Protein AF-A0AAW1HUQ5-F1 (afdb_monomer_lite)

Structure (mmCIF, N/CA/C/O backbone):
data_AF-A0AAW1HUQ5-F1
#
_entry.id   AF-A0AAW1HUQ5-F1
#
loop_
_atom_site.group_PDB
_atom_site.id
_atom_site.type_symbol
_atom_site.label_atom_id
_atom_site.label_alt_id
_atom_site.label_comp_id
_atom_site.label_asym_id
_atom_site.label_entity_id
_atom_site.label_seq_id
_atom_site.pdbx_PDB_ins_code
_atom_site.Cartn_x
_atom_site.Cartn_y
_atom_site.Cartn_z
_atom_site.occupancy
_atom_site.B_iso_or_equiv
_atom_site.auth_seq_id
_atom_site.auth_comp_id
_atom_site.auth_asym_id
_atom_site.auth_atom_id
_atom_site.pdbx_PDB_model_num
ATOM 1 N N . MET A 1 1 ? -2.386 4.835 24.771 1.00 56.03 1 MET A N 1
ATOM 2 C CA . MET A 1 1 ? -3.619 5.656 24.710 1.00 56.03 1 MET A CA 1
ATOM 3 C C . MET A 1 1 ? -4.864 4.823 24.978 1.00 56.03 1 MET A C 1
ATOM 5 O O . MET A 1 1 ? -5.545 5.131 25.933 1.00 56.03 1 MET A O 1
ATOM 9 N N . ILE A 1 2 ? -5.118 3.714 24.275 1.00 67.44 2 ILE A N 1
ATOM 10 C CA . ILE A 1 2 ? -6.241 2.799 24.602 1.00 67.44 2 ILE A CA 1
ATOM 11 C C . ILE A 1 2 ? -5.793 1.576 25.443 1.00 67.44 2 ILE A C 1
ATOM 13 O O . ILE A 1 2 ? -6.587 0.947 26.148 1.00 67.44 2 ILE A O 1
ATOM 17 N N . ASP A 1 3 ? -4.497 1.256 25.410 1.00 74.19 3 ASP A N 1
ATOM 18 C CA . ASP A 1 3 ? -3.906 0.124 26.143 1.00 74.19 3 ASP A CA 1
ATOM 19 C C . ASP A 1 3 ? -3.693 0.409 27.638 1.00 74.19 3 ASP A C 1
ATOM 21 O O . ASP A 1 3 ? -3.562 -0.512 28.432 1.00 74.19 3 ASP A O 1
ATOM 25 N N . ARG A 1 4 ? -3.751 1.686 28.041 1.00 80.44 4 ARG A N 1
ATOM 26 C CA . ARG A 1 4 ? -3.625 2.135 29.440 1.00 80.44 4 ARG A CA 1
ATOM 27 C C . ARG A 1 4 ? -4.921 1.992 30.254 1.00 80.44 4 ARG A C 1
ATOM 29 O O . ARG A 1 4 ? -5.009 2.524 31.351 1.00 80.44 4 ARG A O 1
ATOM 36 N N . GLY A 1 5 ? -5.942 1.330 29.703 1.00 75.56 5 GLY A N 1
ATOM 37 C CA . GLY A 1 5 ? -7.246 1.163 30.359 1.00 75.56 5 GLY A CA 1
ATOM 38 C C . GLY A 1 5 ? -8.143 2.409 30.344 1.00 75.56 5 GLY A C 1
ATOM 39 O O . GLY A 1 5 ? -9.143 2.447 31.052 1.00 75.56 5 GLY A O 1
ATOM 40 N N . GLU A 1 6 ? -7.810 3.424 29.541 1.00 79.12 6 GLU A N 1
ATOM 41 C CA . GLU A 1 6 ? -8.624 4.636 29.391 1.00 79.12 6 GLU A CA 1
ATOM 42 C C . GLU A 1 6 ? -10.018 4.311 28.807 1.00 79.12 6 GLU A C 1
ATOM 44 O O . GLU A 1 6 ? -10.188 3.398 27.994 1.00 79.12 6 GLU A O 1
ATOM 49 N N . ASN A 1 7 ? -11.039 5.061 29.231 1.00 84.38 7 ASN A N 1
ATOM 50 C CA . ASN A 1 7 ? -12.433 4.763 28.907 1.00 84.38 7 ASN A CA 1
ATOM 51 C C . ASN A 1 7 ? -12.742 4.996 27.414 1.00 84.38 7 ASN A C 1
ATOM 53 O O . ASN A 1 7 ? -12.584 6.109 26.909 1.00 84.38 7 ASN A O 1
ATOM 57 N N . TYR A 1 8 ? -13.280 3.979 26.725 1.00 88.44 8 TYR A N 1
ATOM 58 C CA . TYR A 1 8 ? -13.682 4.057 25.309 1.00 88.44 8 TYR A CA 1
ATOM 59 C C . TYR A 1 8 ? -14.642 5.206 24.997 1.00 88.44 8 TYR A C 1
ATOM 61 O O . TYR A 1 8 ? -14.627 5.742 23.892 1.00 88.44 8 TYR A O 1
ATOM 69 N N . SER A 1 9 ? -15.472 5.597 25.966 1.00 87.19 9 SER A N 1
ATOM 70 C CA . SER A 1 9 ? -16.434 6.685 25.819 1.00 87.19 9 SER A CA 1
ATOM 71 C C . SER A 1 9 ? -15.756 8.037 25.618 1.00 87.19 9 SER A C 1
ATOM 73 O O . SER A 1 9 ? -16.313 8.872 24.920 1.00 87.19 9 SER A O 1
ATOM 75 N N . LYS A 1 10 ? -14.559 8.242 26.183 1.00 89.81 10 LYS A N 1
ATOM 76 C CA . LYS A 1 10 ? -13.793 9.478 25.990 1.00 89.81 10 LYS A CA 1
ATOM 77 C C . LYS A 1 10 ? -13.361 9.615 24.529 1.00 89.81 10 LYS A C 1
ATOM 79 O O . LYS A 1 10 ? -13.645 10.629 23.909 1.00 89.81 10 LYS A O 1
ATOM 84 N N . PHE A 1 11 ? -12.778 8.556 23.968 1.00 88.88 11 PHE A N 1
ATOM 85 C CA . PHE A 1 11 ? -12.332 8.524 22.571 1.00 88.88 11 PHE A CA 1
ATOM 86 C C . PHE A 1 11 ? -13.492 8.588 21.577 1.00 88.88 11 PHE A C 1
ATOM 88 O O . PHE A 1 11 ? -13.389 9.246 20.550 1.00 88.88 11 PHE A O 1
ATOM 95 N N . ALA A 1 12 ? -14.608 7.929 21.889 1.00 92.94 12 ALA A N 1
ATOM 96 C CA . ALA A 1 12 ? -15.812 8.004 21.072 1.00 92.94 12 ALA A CA 1
ATOM 97 C C . ALA A 1 12 ? -16.299 9.456 20.922 1.00 92.94 12 ALA A C 1
ATOM 99 O O . ALA A 1 12 ? -16.573 9.902 19.810 1.00 92.94 12 ALA A O 1
ATOM 100 N N . THR A 1 13 ? -16.346 10.205 22.028 1.00 93.38 13 THR A N 1
ATOM 101 C CA . THR A 1 13 ? -16.744 11.618 22.018 1.00 93.38 13 THR A CA 1
ATOM 102 C C . THR A 1 13 ? -15.690 12.513 21.366 1.00 93.38 13 THR A C 1
ATOM 104 O O . THR A 1 13 ? -16.042 13.353 20.549 1.00 93.38 13 THR A O 1
ATOM 107 N N . GLU A 1 14 ? -14.409 12.326 21.693 1.00 93.75 14 GLU A N 1
ATOM 108 C CA . GLU A 1 14 ? -13.297 13.143 21.182 1.00 93.75 14 GLU A CA 1
ATOM 109 C C . GLU A 1 14 ? -13.152 13.052 19.658 1.00 93.75 14 GLU A C 1
ATOM 111 O O . GLU A 1 14 ? -12.980 14.067 18.991 1.00 93.75 14 GLU A O 1
ATOM 116 N N . PHE A 1 15 ? -13.273 11.843 19.103 1.00 92.12 15 PHE A N 1
ATOM 117 C CA . PHE A 1 15 ? -13.103 11.588 17.671 1.00 92.12 15 PHE A CA 1
ATOM 118 C C . PHE A 1 15 ? -14.433 11.497 16.905 1.00 92.12 15 PHE A C 1
ATOM 120 O O . PHE A 1 15 ? -14.423 11.237 15.704 1.00 92.12 15 PHE A O 1
ATOM 127 N N . GLY A 1 16 ? -15.579 11.685 17.572 1.00 95.06 16 GLY A N 1
ATOM 128 C CA . GLY A 1 16 ? -16.904 11.621 16.943 1.00 95.06 16 GLY A CA 1
ATOM 129 C C . GLY A 1 16 ? -17.257 10.248 16.354 1.00 95.06 16 GLY A C 1
ATOM 130 O O . GLY A 1 16 ? -17.974 10.168 15.358 1.00 95.06 16 GLY A O 1
ATOM 131 N N . ILE A 1 17 ? -16.746 9.162 16.940 1.00 94.88 17 ILE A N 1
ATOM 132 C CA . ILE A 1 17 ? -16.928 7.784 16.455 1.00 94.88 17 ILE A CA 1
ATOM 133 C C . ILE A 1 17 ? -17.696 6.922 17.457 1.00 94.88 17 ILE A C 1
ATOM 135 O O . ILE A 1 17 ? -17.666 7.143 18.665 1.00 94.88 17 ILE A O 1
ATOM 139 N N . GLY A 1 18 ? -18.383 5.888 16.969 1.00 95.19 18 GLY A N 1
ATOM 140 C CA . GLY A 1 18 ? -19.128 4.969 17.829 1.00 95.19 18 GLY A CA 1
ATOM 141 C C . GLY A 1 18 ? -18.216 4.180 18.777 1.00 95.19 18 GLY A C 1
ATOM 142 O O . GLY A 1 18 ? -17.125 3.752 18.400 1.00 95.19 18 GLY A O 1
ATOM 143 N N . LYS A 1 19 ? -18.685 3.897 20.001 1.00 92.56 19 LYS A N 1
ATOM 144 C CA . LYS A 1 19 ? -17.946 3.062 20.976 1.00 92.56 19 LYS A CA 1
ATOM 145 C C . LYS A 1 19 ? -17.574 1.684 20.413 1.00 92.56 19 LYS A C 1
ATOM 147 O O . LYS A 1 19 ? -16.491 1.180 20.700 1.00 92.56 19 LYS A O 1
ATOM 152 N N . ALA A 1 20 ? -18.457 1.095 19.601 1.00 93.69 20 ALA A N 1
ATOM 153 C CA . ALA A 1 20 ? -18.194 -0.160 18.897 1.00 93.69 20 ALA A CA 1
ATOM 154 C C . ALA A 1 20 ? -16.990 -0.028 17.948 1.00 93.69 20 ALA A C 1
ATOM 156 O O . ALA A 1 20 ? -16.073 -0.838 18.009 1.00 93.69 20 ALA A O 1
ATOM 157 N N . THR A 1 21 ? -16.923 1.061 17.177 1.00 94.62 21 THR A N 1
ATOM 158 C CA . THR A 1 21 ? -15.800 1.364 16.280 1.00 94.62 21 THR A CA 1
ATOM 159 C C . THR A 1 21 ? -14.484 1.508 17.041 1.00 94.62 21 THR A C 1
ATOM 161 O O . THR A 1 21 ? -13.481 0.931 16.634 1.00 94.62 21 THR A O 1
ATOM 164 N N . VAL A 1 22 ? -14.478 2.207 18.183 1.00 92.75 22 VAL A N 1
ATOM 165 C CA . VAL A 1 22 ? -13.287 2.302 19.052 1.00 92.75 22 VAL A CA 1
ATOM 166 C C . VAL A 1 22 ? -12.832 0.910 19.511 1.00 92.75 22 VAL A C 1
ATOM 168 O O . VAL A 1 22 ? -11.635 0.612 19.516 1.00 92.75 22 VAL A O 1
ATOM 171 N N . SER A 1 23 ? -13.780 0.040 19.875 1.00 91.69 23 SER A N 1
ATOM 172 C CA . SER A 1 23 ? -13.492 -1.343 20.269 1.00 91.69 23 SER A CA 1
ATOM 173 C C . SER A 1 23 ? -12.871 -2.144 19.12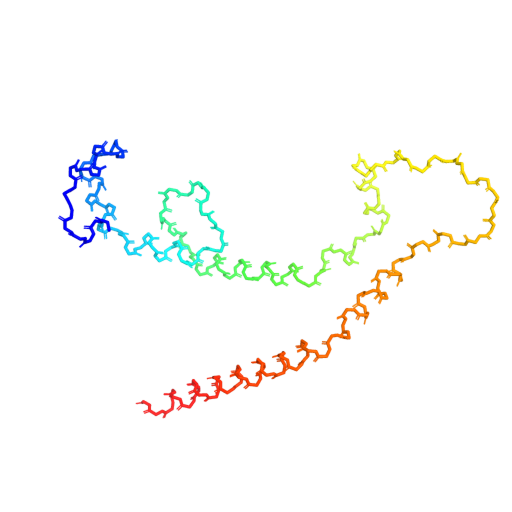4 1.00 91.69 23 SER A C 1
ATOM 175 O O . SER A 1 23 ? -11.858 -2.815 19.325 1.00 91.69 23 SER A O 1
ATOM 177 N N . ASP A 1 24 ? -13.425 -2.044 17.918 1.00 93.00 24 ASP A N 1
ATOM 178 C CA . ASP A 1 24 ? -12.936 -2.785 16.755 1.00 93.00 24 ASP A CA 1
ATOM 179 C C . ASP A 1 24 ? -11.554 -2.300 16.300 1.00 93.00 24 ASP A C 1
ATOM 181 O O . ASP A 1 24 ? -10.684 -3.123 16.004 1.00 93.00 24 ASP A O 1
ATOM 185 N N . ILE A 1 25 ? -11.297 -0.988 16.360 1.00 92.38 25 ILE A N 1
ATOM 186 C CA . ILE A 1 25 ? -9.961 -0.415 16.136 1.00 92.38 25 ILE A CA 1
ATOM 187 C C . ILE A 1 25 ? -8.957 -0.996 17.138 1.00 92.38 25 ILE A C 1
ATOM 189 O O . ILE A 1 25 ? -7.865 -1.403 16.743 1.00 92.38 25 ILE A O 1
ATOM 193 N N . LYS A 1 26 ? -9.319 -1.103 18.426 1.00 91.25 26 LYS A N 1
ATOM 194 C CA . LYS A 1 26 ? -8.436 -1.700 19.442 1.00 91.25 26 LYS A CA 1
ATOM 195 C C . LYS A 1 26 ? -8.133 -3.168 19.148 1.00 91.25 26 LYS A C 1
ATOM 197 O O . LYS A 1 26 ? -6.976 -3.579 19.253 1.00 91.25 26 LYS A O 1
ATOM 202 N N . LYS A 1 27 ? -9.150 -3.960 18.794 1.00 91.75 27 LYS A N 1
ATOM 203 C CA . LYS A 1 27 ? -8.976 -5.384 18.458 1.00 91.75 27 LYS A CA 1
ATOM 204 C C . LYS A 1 27 ? -8.034 -5.556 17.268 1.00 91.75 27 LYS A C 1
ATOM 206 O O . LYS A 1 27 ? -7.153 -6.406 17.312 1.00 91.75 27 LYS A O 1
ATOM 211 N N . ASN A 1 28 ? -8.177 -4.714 16.244 1.00 92.06 28 ASN A N 1
ATOM 212 C CA . ASN A 1 28 ? -7.374 -4.789 15.024 1.00 92.06 28 ASN A CA 1
ATOM 213 C C . ASN A 1 28 ? -6.065 -3.972 15.083 1.00 92.06 28 ASN A C 1
ATOM 215 O O . ASN A 1 28 ? -5.387 -3.820 14.066 1.00 92.06 28 ASN A O 1
ATOM 219 N N . ARG A 1 29 ? -5.687 -3.440 16.257 1.00 91.50 29 ARG A N 1
ATOM 220 C CA . ARG A 1 29 ? -4.575 -2.482 16.388 1.00 91.50 29 ARG A CA 1
ATOM 221 C C . ARG A 1 29 ? -3.240 -3.025 15.886 1.00 91.50 29 ARG A C 1
ATOM 223 O O . ARG A 1 29 ? -2.478 -2.281 15.287 1.00 91.50 29 ARG A O 1
ATOM 230 N N . ALA A 1 30 ? -2.965 -4.309 16.126 1.00 91.31 30 ALA A N 1
ATOM 231 C CA . ALA A 1 30 ? -1.694 -4.929 15.761 1.00 91.31 30 ALA A CA 1
ATOM 232 C C . ALA A 1 30 ? -1.512 -4.962 14.239 1.00 91.31 30 ALA A C 1
ATOM 234 O O . ALA A 1 30 ? -0.464 -4.565 13.747 1.00 91.31 30 ALA A O 1
ATOM 235 N N . ASN A 1 31 ? -2.565 -5.335 13.507 1.00 91.62 31 ASN A N 1
ATOM 236 C CA . ASN A 1 31 ? -2.556 -5.386 12.045 1.00 91.62 31 ASN A CA 1
ATOM 237 C C . ASN A 1 31 ? -2.473 -3.988 11.421 1.00 91.62 31 ASN A C 1
ATOM 239 O O . ASN A 1 31 ? -1.813 -3.794 10.404 1.00 91.62 31 ASN A O 1
ATOM 243 N N . ILE A 1 32 ? -3.142 -3.002 12.034 1.00 90.88 32 ILE A N 1
ATOM 244 C CA . ILE A 1 32 ? -3.021 -1.600 11.621 1.00 90.88 32 ILE A CA 1
ATOM 245 C C . ILE A 1 32 ? -1.566 -1.153 11.813 1.00 90.88 32 ILE A C 1
ATOM 247 O O . ILE A 1 32 ? -0.953 -0.665 10.872 1.00 90.88 32 ILE A O 1
ATOM 251 N N . MET A 1 33 ? -0.984 -1.385 12.992 1.00 90.12 33 MET A N 1
ATOM 252 C CA . MET A 1 33 ? 0.384 -0.967 13.299 1.00 90.12 33 MET A CA 1
ATOM 253 C C . MET A 1 33 ? 1.420 -1.643 12.392 1.00 90.12 33 MET A C 1
ATOM 255 O O . MET A 1 33 ? 2.266 -0.956 11.828 1.00 90.12 33 MET A O 1
ATOM 259 N N . SER A 1 34 ? 1.325 -2.963 12.191 1.00 90.38 34 SER A N 1
ATOM 260 C CA . SER A 1 34 ? 2.254 -3.706 11.332 1.00 90.38 34 SER A CA 1
ATOM 261 C C . SER A 1 34 ? 2.232 -3.195 9.894 1.00 90.38 34 SER A C 1
ATOM 263 O O . SER A 1 34 ? 3.285 -3.088 9.267 1.00 90.38 34 SER A O 1
ATOM 265 N N . TYR A 1 35 ? 1.045 -2.845 9.386 1.00 88.38 35 TYR A N 1
ATOM 266 C CA . TYR A 1 35 ? 0.886 -2.253 8.062 1.00 88.38 35 TYR A CA 1
ATOM 267 C C . TYR A 1 35 ? 1.580 -0.889 7.970 1.00 88.38 35 TYR A C 1
ATOM 269 O O . TYR A 1 35 ? 2.369 -0.673 7.058 1.00 88.38 35 TYR A O 1
ATOM 277 N N . TYR A 1 36 ? 1.359 0.003 8.940 1.00 85.44 36 TYR A N 1
ATOM 278 C CA . TYR A 1 36 ? 2.011 1.317 8.957 1.00 85.44 36 TYR A CA 1
ATOM 279 C C . TYR A 1 36 ? 3.541 1.227 9.043 1.00 85.44 36 TYR A C 1
ATOM 281 O O . TYR A 1 36 ? 4.224 2.049 8.441 1.00 85.44 36 TYR A O 1
ATOM 289 N N . SER A 1 37 ? 4.088 0.234 9.752 1.00 86.00 37 SER A N 1
ATOM 290 C CA . SER A 1 37 ? 5.541 0.045 9.859 1.00 86.00 37 SER A CA 1
ATOM 291 C C . SER A 1 37 ? 6.198 -0.497 8.587 1.00 86.00 37 SER A C 1
ATOM 293 O O . SER A 1 37 ? 7.387 -0.280 8.393 1.00 86.00 37 SER A O 1
ATOM 295 N N . THR A 1 38 ? 5.463 -1.223 7.739 1.00 80.81 38 THR A N 1
ATOM 296 C CA . THR A 1 38 ? 6.015 -1.846 6.518 1.00 80.81 38 THR A CA 1
ATOM 297 C C . THR A 1 38 ? 5.832 -1.001 5.259 1.00 80.81 38 THR A C 1
ATOM 299 O O . THR A 1 38 ? 6.440 -1.299 4.232 1.00 80.81 38 THR A O 1
ATOM 302 N N . THR A 1 39 ? 5.004 0.043 5.298 1.00 77.25 39 THR A N 1
ATOM 303 C CA . THR A 1 39 ? 4.775 0.914 4.141 1.00 77.25 39 THR A CA 1
ATOM 304 C C . THR A 1 39 ? 5.743 2.092 4.113 1.00 77.25 39 THR A C 1
ATOM 306 O O . THR A 1 39 ? 5.692 2.955 4.981 1.00 77.25 39 THR A O 1
ATOM 309 N N . ASP A 1 40 ? 6.547 2.168 3.050 1.00 65.75 40 ASP A N 1
ATOM 310 C CA . ASP A 1 40 ? 7.581 3.194 2.812 1.00 65.75 40 ASP A CA 1
ATOM 311 C C . ASP A 1 40 ? 7.022 4.609 2.543 1.00 65.75 40 ASP A C 1
ATOM 313 O O . ASP A 1 40 ? 7.738 5.607 2.526 1.00 65.75 40 ASP A O 1
ATOM 317 N N . LYS A 1 41 ? 5.709 4.716 2.305 1.00 64.94 41 LYS A N 1
ATOM 318 C CA . LYS A 1 41 ? 4.995 5.984 2.125 1.00 64.94 41 LYS A CA 1
ATOM 319 C C . LYS A 1 41 ? 3.808 6.033 3.068 1.00 64.94 41 LYS A C 1
ATOM 321 O O . LYS A 1 41 ? 3.083 5.047 3.202 1.00 64.94 41 LYS A O 1
ATOM 326 N N . GLN A 1 42 ? 3.583 7.206 3.661 1.00 60.47 42 GLN A N 1
ATOM 327 C CA . G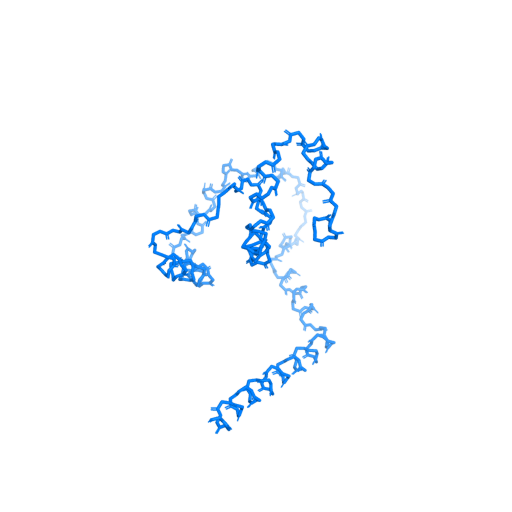LN A 1 42 ? 2.397 7.475 4.465 1.00 60.47 42 GLN A CA 1
ATOM 328 C C . GLN A 1 42 ? 1.146 7.063 3.668 1.00 60.47 42 GLN A C 1
ATOM 330 O O . GLN A 1 42 ? 1.001 7.490 2.518 1.00 60.47 42 GLN A O 1
ATOM 335 N N . PRO A 1 43 ? 0.257 6.216 4.220 1.00 62.50 43 PRO A N 1
ATOM 336 C CA . PRO A 1 43 ? -0.946 5.787 3.521 1.00 62.50 43 PRO A CA 1
ATOM 337 C C . PRO A 1 43 ? -1.887 6.986 3.420 1.00 62.50 43 PRO A C 1
ATOM 339 O O . PRO A 1 43 ? -2.672 7.232 4.328 1.00 62.50 43 PRO A O 1
ATOM 342 N N . ALA A 1 44 ? -1.760 7.766 2.344 1.00 65.38 44 ALA A N 1
ATOM 343 C CA . ALA A 1 44 ? -2.427 9.060 2.234 1.00 65.38 44 ALA A CA 1
ATOM 344 C C . ALA A 1 44 ? -3.958 8.926 2.319 1.00 65.38 44 ALA A C 1
ATOM 346 O O . ALA A 1 44 ? -4.582 9.699 3.033 1.00 65.38 44 ALA A O 1
ATOM 347 N N . ASP A 1 45 ? -4.537 7.881 1.704 1.00 80.19 45 ASP A N 1
ATOM 348 C CA . ASP A 1 45 ? -6.001 7.719 1.620 1.00 80.19 45 ASP A CA 1
ATOM 349 C C . ASP A 1 45 ? -6.521 6.285 1.842 1.00 80.19 45 ASP A C 1
ATOM 351 O O . ASP A 1 45 ? -7.725 6.017 1.741 1.00 80.19 45 ASP A O 1
ATOM 355 N N . ARG A 1 46 ? -5.648 5.312 2.128 1.00 86.44 46 ARG A N 1
ATOM 356 C CA . ARG A 1 46 ? -6.065 3.902 2.212 1.00 86.44 46 ARG A CA 1
ATOM 357 C C . ARG A 1 46 ? -6.842 3.632 3.507 1.00 86.44 46 ARG A C 1
ATOM 359 O O . ARG A 1 46 ? -6.295 3.733 4.597 1.00 86.44 46 ARG A O 1
ATOM 366 N N . LYS A 1 47 ? -8.098 3.180 3.378 1.00 87.25 47 LYS A N 1
ATOM 367 C CA . LYS A 1 47 ? -9.005 2.855 4.507 1.00 87.25 47 LYS A CA 1
ATOM 368 C C . LYS A 1 47 ? -9.214 1.354 4.756 1.00 87.25 47 LYS A C 1
ATOM 370 O O . LYS A 1 47 ? -9.963 0.978 5.651 1.00 87.25 47 LYS A O 1
ATOM 375 N N . THR A 1 48 ? -8.607 0.479 3.949 1.00 89.00 48 THR A N 1
ATOM 376 C CA . THR A 1 48 ? -8.803 -0.979 4.030 1.00 89.00 48 THR A CA 1
ATOM 377 C C . THR A 1 48 ? -7.482 -1.730 4.121 1.00 89.00 48 THR A C 1
ATOM 379 O O . THR A 1 48 ? -6.555 -1.427 3.378 1.00 89.00 48 THR A O 1
ATOM 382 N N . LEU A 1 49 ? -7.414 -2.753 4.976 1.00 88.19 49 LEU A N 1
ATOM 383 C CA . LEU A 1 49 ? -6.273 -3.675 5.073 1.00 88.19 49 LEU A CA 1
ATOM 384 C C . LEU A 1 49 ? -6.402 -4.894 4.143 1.00 88.19 49 LEU A C 1
ATOM 386 O O . LEU A 1 49 ? -5.661 -5.859 4.292 1.00 88.19 49 LEU A O 1
ATOM 390 N N . LYS A 1 50 ? -7.341 -4.884 3.186 1.00 88.88 50 LYS A N 1
ATOM 391 C CA . LYS A 1 50 ? -7.484 -5.985 2.225 1.00 88.88 50 LYS A CA 1
ATOM 392 C C . LYS A 1 50 ? -6.190 -6.187 1.440 1.00 88.88 50 LYS A C 1
ATOM 394 O O . LYS A 1 50 ? -5.699 -5.251 0.810 1.00 88.88 50 LYS A O 1
ATOM 399 N N . LEU A 1 51 ? -5.674 -7.409 1.486 1.00 86.44 51 LEU A N 1
ATOM 400 C CA . LEU A 1 51 ? -4.639 -7.884 0.580 1.00 86.44 51 LEU A CA 1
ATOM 401 C C . LEU A 1 51 ? -5.266 -8.196 -0.779 1.00 86.44 51 LEU A C 1
ATOM 403 O O . LEU A 1 51 ? -6.478 -8.402 -0.893 1.00 86.44 51 LEU A O 1
ATOM 407 N N . SER A 1 52 ? -4.432 -8.210 -1.807 1.00 87.12 52 SER A N 1
ATOM 408 C CA . SER A 1 52 ? -4.840 -8.682 -3.119 1.00 87.12 52 SER A CA 1
ATOM 409 C C . SER A 1 52 ? -5.130 -10.175 -3.110 1.00 87.12 52 SER A C 1
ATOM 411 O O . SER A 1 52 ? -4.739 -10.905 -2.199 1.00 87.12 52 SER A O 1
ATOM 413 N N . SER A 1 53 ? -5.802 -10.643 -4.162 1.00 94.19 53 SER A N 1
ATOM 414 C CA . SER A 1 53 ? -6.090 -12.070 -4.318 1.00 94.19 53 SER A CA 1
ATOM 415 C C . SER A 1 53 ? -4.819 -12.920 -4.410 1.00 94.19 53 SER A C 1
ATOM 417 O O . SER A 1 53 ? -4.869 -14.096 -4.073 1.00 94.19 53 SER A O 1
ATOM 419 N N . ASN A 1 54 ? -3.704 -12.348 -4.883 1.00 94.19 54 ASN A N 1
ATOM 420 C CA . ASN A 1 54 ? -2.443 -13.053 -5.107 1.00 94.19 54 ASN A CA 1
ATOM 421 C C . ASN A 1 54 ? -1.247 -12.168 -4.703 1.00 94.19 54 ASN A C 1
ATOM 423 O O . ASN A 1 54 ? -0.545 -11.640 -5.570 1.00 94.19 54 ASN A O 1
ATOM 427 N N . PRO A 1 55 ? -0.973 -12.013 -3.395 1.00 91.12 55 PRO A N 1
ATOM 428 C CA . PRO A 1 55 ? 0.057 -11.093 -2.908 1.00 91.12 55 PRO A CA 1
ATOM 429 C C . PRO A 1 55 ? 1.473 -11.486 -3.353 1.00 91.12 55 PRO A C 1
ATOM 431 O O . PRO A 1 55 ? 2.316 -10.621 -3.579 1.00 91.12 55 PRO A O 1
ATOM 434 N N . ALA A 1 56 ? 1.736 -12.784 -3.531 1.00 93.62 56 ALA A N 1
ATOM 435 C CA . ALA A 1 56 ? 3.018 -13.272 -4.036 1.00 93.62 56 ALA A CA 1
ATOM 436 C C . ALA A 1 56 ? 3.286 -12.808 -5.477 1.00 93.62 56 ALA A C 1
ATOM 438 O O . ALA A 1 56 ? 4.398 -12.393 -5.798 1.00 93.62 56 ALA A O 1
ATOM 439 N N . VAL A 1 57 ? 2.252 -12.829 -6.325 1.00 95.75 57 VAL A N 1
ATOM 440 C CA . VAL A 1 57 ? 2.344 -12.408 -7.728 1.00 95.75 57 VAL A CA 1
ATOM 441 C C . VAL A 1 57 ? 2.557 -10.903 -7.816 1.00 95.75 57 VAL A C 1
ATOM 443 O O . VAL A 1 57 ? 3.433 -10.460 -8.550 1.00 95.75 57 VAL A O 1
ATOM 446 N N . GLU A 1 58 ? 1.822 -10.115 -7.031 1.00 94.00 58 GLU A N 1
ATOM 447 C CA . GLU A 1 58 ? 2.021 -8.663 -6.980 1.00 94.00 58 GLU A CA 1
ATOM 448 C C . GLU A 1 58 ? 3.422 -8.284 -6.511 1.00 94.00 58 GLU A C 1
ATOM 450 O O . GLU A 1 58 ? 4.053 -7.419 -7.115 1.00 94.00 58 GLU A O 1
ATOM 455 N N . LYS A 1 59 ? 3.935 -8.956 -5.473 1.00 92.31 59 LYS A N 1
ATOM 456 C CA . LYS A 1 59 ? 5.303 -8.736 -5.000 1.00 92.31 59 LYS A CA 1
ATOM 457 C C . LYS A 1 59 ? 6.317 -9.074 -6.093 1.00 92.31 59 LYS A C 1
ATOM 459 O O . LYS A 1 59 ? 7.192 -8.260 -6.362 1.00 92.31 59 LYS A O 1
ATOM 464 N N . ALA A 1 60 ? 6.177 -10.227 -6.751 1.00 96.00 60 ALA A N 1
ATOM 465 C CA . ALA A 1 60 ? 7.064 -10.635 -7.840 1.00 96.00 60 ALA A CA 1
ATOM 466 C C . ALA A 1 60 ? 7.023 -9.651 -9.023 1.00 96.00 60 ALA A C 1
ATOM 468 O O . ALA A 1 60 ? 8.075 -9.249 -9.518 1.00 96.00 60 ALA A O 1
ATOM 469 N N . LEU A 1 61 ? 5.828 -9.213 -9.429 1.00 96.44 61 LEU A N 1
ATOM 470 C CA . LEU A 1 61 ? 5.630 -8.210 -10.480 1.00 96.44 61 LEU A CA 1
ATOM 471 C C . LEU A 1 61 ? 6.273 -6.874 -10.117 1.00 96.44 61 LEU A C 1
ATOM 473 O O . LEU A 1 61 ? 6.982 -6.299 -10.939 1.00 96.44 61 LEU A O 1
ATOM 477 N N . LEU A 1 62 ? 6.052 -6.389 -8.893 1.00 92.75 62 LEU A N 1
ATOM 478 C CA . LEU A 1 62 ? 6.637 -5.138 -8.424 1.00 92.75 62 LEU A CA 1
ATOM 479 C C . LEU A 1 62 ? 8.166 -5.226 -8.394 1.00 92.75 62 LEU A C 1
ATOM 481 O O . LEU A 1 62 ? 8.837 -4.322 -8.888 1.00 92.75 62 LEU A O 1
ATOM 485 N N . THR A 1 63 ? 8.721 -6.317 -7.862 1.00 94.06 63 THR A N 1
ATOM 486 C CA . THR A 1 63 ? 10.170 -6.547 -7.833 1.00 94.06 63 THR A CA 1
ATOM 487 C C . THR A 1 63 ? 10.756 -6.587 -9.241 1.00 94.06 63 THR A C 1
ATOM 489 O O . THR A 1 63 ? 11.718 -5.869 -9.508 1.00 94.06 63 THR A O 1
ATOM 492 N N . TRP A 1 64 ? 10.163 -7.360 -10.155 1.00 94.81 64 TRP A N 1
ATOM 493 C CA . TRP A 1 64 ? 10.604 -7.418 -11.550 1.00 94.81 64 TRP A CA 1
ATOM 494 C C . TRP A 1 64 ? 10.537 -6.044 -12.222 1.00 94.81 64 TRP A C 1
ATOM 496 O O . TRP A 1 64 ? 11.495 -5.626 -12.865 1.00 94.81 64 TRP A O 1
ATOM 506 N N . PHE A 1 65 ? 9.444 -5.303 -12.032 1.00 92.50 65 PHE A N 1
ATOM 507 C CA . PHE A 1 65 ? 9.274 -3.980 -12.626 1.00 92.50 65 PHE A CA 1
ATOM 508 C C . PHE A 1 65 ? 10.323 -2.981 -12.127 1.00 92.50 65 PHE A C 1
ATOM 510 O O . PHE A 1 65 ? 10.888 -2.230 -12.922 1.00 92.50 65 PHE A O 1
ATOM 517 N N . LEU A 1 66 ? 10.623 -2.978 -10.825 1.00 90.06 66 LEU A N 1
ATOM 518 C CA . LEU A 1 66 ? 11.677 -2.131 -10.264 1.00 90.06 66 LEU A CA 1
ATOM 519 C C . LEU A 1 66 ? 13.058 -2.519 -10.804 1.00 90.06 66 LEU A C 1
ATOM 521 O O . LEU A 1 66 ? 13.814 -1.635 -11.197 1.00 90.06 66 LEU A O 1
ATOM 525 N N . GLN A 1 67 ? 13.356 -3.817 -10.897 1.00 91.31 67 GLN A N 1
ATOM 526 C CA . GLN A 1 67 ? 14.584 -4.313 -11.527 1.00 91.31 67 GLN A CA 1
ATOM 527 C C . GLN A 1 67 ? 14.668 -3.946 -13.010 1.00 91.31 67 GLN A C 1
ATOM 529 O O . GLN A 1 67 ? 15.753 -3.722 -13.530 1.00 91.31 67 GLN A O 1
ATOM 534 N N . GLU A 1 68 ? 13.549 -3.899 -13.725 1.00 88.56 68 GLU A N 1
ATOM 535 C CA . GLU A 1 68 ? 13.553 -3.516 -15.134 1.00 88.56 68 GLU A CA 1
ATOM 536 C C . GLU A 1 68 ? 13.793 -2.013 -15.303 1.00 88.56 68 GLU A C 1
ATOM 538 O O . GLU A 1 68 ? 14.545 -1.598 -16.185 1.00 88.56 68 GLU A O 1
ATOM 543 N N . ARG A 1 69 ? 13.239 -1.188 -14.406 1.00 86.81 69 ARG A N 1
ATOM 544 C CA . ARG A 1 69 ? 13.495 0.258 -14.384 1.00 86.81 69 ARG A CA 1
ATOM 545 C C . ARG A 1 69 ? 14.954 0.604 -14.104 1.00 86.81 69 ARG A C 1
ATOM 547 O O . ARG A 1 69 ? 15.426 1.601 -14.638 1.00 86.81 69 ARG A O 1
ATOM 554 N N . THR A 1 70 ? 15.667 -0.183 -13.298 1.00 84.81 70 THR A N 1
ATOM 555 C CA . THR A 1 70 ? 17.090 0.075 -13.015 1.00 84.81 70 THR A CA 1
ATOM 556 C C . THR A 1 70 ? 18.012 -0.287 -14.175 1.00 84.81 70 THR A C 1
ATOM 558 O O . THR A 1 70 ? 19.108 0.253 -14.260 1.00 84.81 70 THR A O 1
ATOM 561 N N . LYS A 1 71 ? 17.587 -1.157 -15.100 1.00 83.75 71 LYS A N 1
ATOM 562 C CA . LYS A 1 71 ? 18.410 -1.556 -16.258 1.00 83.75 71 LYS A CA 1
ATOM 563 C C . LYS A 1 71 ? 18.525 -0.478 -17.344 1.00 83.75 71 LYS A C 1
ATOM 565 O O . LYS A 1 71 ? 19.257 -0.673 -18.315 1.00 83.75 71 LYS A O 1
ATOM 570 N N . ASP A 1 72 ? 17.799 0.631 -17.196 1.00 68.06 72 ASP A N 1
ATOM 571 C CA . ASP A 1 72 ? 17.770 1.782 -18.109 1.00 68.06 72 ASP A CA 1
ATOM 572 C C . ASP A 1 72 ? 17.502 1.405 -19.581 1.00 68.06 72 ASP A C 1
ATOM 574 O O . ASP A 1 72 ? 17.902 2.069 -20.535 1.00 68.06 72 ASP A O 1
ATOM 578 N N . ASN A 1 73 ? 16.815 0.278 -19.789 1.00 69.00 73 ASN A N 1
ATOM 579 C CA . ASN A 1 73 ? 16.553 -0.284 -21.115 1.00 69.00 73 ASN A CA 1
ATOM 580 C C . ASN A 1 73 ? 15.525 0.534 -21.904 1.00 69.00 73 ASN A C 1
ATOM 582 O O . ASN A 1 73 ? 15.493 0.462 -23.131 1.00 69.00 73 ASN A O 1
ATOM 586 N N . ALA A 1 74 ? 14.694 1.310 -21.203 1.00 68.81 74 ALA A N 1
ATOM 587 C CA . ALA A 1 74 ? 13.612 2.080 -21.800 1.00 68.81 74 ALA A CA 1
ATOM 588 C C . ALA A 1 74 ? 14.117 3.171 -22.756 1.00 68.81 74 ALA A C 1
ATOM 590 O O . ALA A 1 74 ? 13.418 3.489 -23.712 1.00 68.81 74 ALA A O 1
ATOM 591 N N . TRP A 1 75 ? 15.320 3.710 -22.532 1.00 73.81 75 TRP A N 1
ATOM 592 C CA . TRP A 1 75 ? 15.867 4.821 -23.319 1.00 73.81 75 TRP A CA 1
ATOM 593 C C . TRP A 1 75 ? 16.910 4.389 -24.352 1.00 73.81 75 TRP A C 1
ATOM 595 O O . TRP A 1 75 ? 17.119 5.106 -25.324 1.00 73.81 75 TRP A O 1
ATOM 605 N N . LYS A 1 76 ? 17.509 3.195 -24.207 1.00 75.69 76 LYS A N 1
ATOM 606 C CA . LYS A 1 76 ? 18.578 2.693 -25.100 1.00 75.69 76 LYS A CA 1
ATOM 607 C C . LYS A 1 76 ? 18.181 2.646 -26.575 1.00 75.69 76 LYS A C 1
ATOM 609 O O . LYS A 1 76 ? 19.023 2.852 -27.439 1.00 75.69 76 LYS A O 1
ATOM 614 N N . ASN A 1 77 ? 16.905 2.384 -26.852 1.00 78.62 77 ASN A N 1
ATOM 615 C CA . ASN A 1 77 ? 16.380 2.267 -28.214 1.00 78.62 77 ASN A CA 1
ATOM 616 C C . ASN A 1 77 ? 15.579 3.500 -28.659 1.00 78.62 77 ASN A C 1
ATOM 618 O O . ASN A 1 77 ? 14.989 3.493 -29.739 1.00 78.62 77 ASN A O 1
ATOM 622 N N . VAL A 1 78 ? 15.514 4.548 -27.835 1.00 79.56 78 VAL A N 1
ATOM 623 C CA . VAL A 1 78 ? 14.793 5.777 -28.171 1.00 79.56 78 VAL A CA 1
ATOM 624 C C . VAL A 1 78 ? 15.784 6.751 -28.794 1.00 79.56 78 VAL A C 1
ATOM 626 O O . VAL A 1 78 ? 16.765 7.134 -28.164 1.00 79.56 78 VAL A O 1
ATOM 629 N N . SER A 1 79 ? 15.523 7.169 -30.036 1.00 84.50 79 SER A N 1
ATOM 630 C CA . SER A 1 79 ? 16.360 8.173 -30.698 1.00 84.50 79 SER A CA 1
ATOM 631 C C . SER A 1 79 ? 16.357 9.483 -29.909 1.00 84.50 79 SER A C 1
ATOM 633 O O . SER A 1 79 ? 15.305 9.967 -29.480 1.00 84.50 79 SER A O 1
ATOM 635 N N . THR A 1 80 ? 17.531 10.090 -29.772 1.00 80.81 80 THR A N 1
ATOM 636 C CA . THR A 1 80 ? 17.710 11.404 -29.146 1.00 80.81 80 THR A CA 1
ATOM 637 C C . THR A 1 80 ? 16.854 12.476 -29.822 1.00 80.81 80 THR A C 1
ATOM 639 O O . THR A 1 80 ? 16.314 13.340 -29.132 1.00 80.81 80 THR A O 1
ATOM 642 N N . ASP A 1 81 ? 16.629 12.380 -31.133 1.00 84.06 81 ASP A N 1
ATOM 643 C CA . ASP A 1 81 ? 15.749 13.287 -31.879 1.00 84.06 81 ASP A CA 1
ATOM 644 C C . ASP A 1 81 ? 14.280 13.130 -31.475 1.00 84.06 81 ASP A C 1
ATOM 646 O O . ASP A 1 81 ? 13.543 14.111 -31.368 1.00 84.06 81 ASP A O 1
ATOM 650 N N . LEU A 1 82 ? 13.849 11.898 -31.192 1.00 84.94 82 LEU A N 1
ATOM 651 C CA . LEU A 1 82 ? 12.492 11.612 -30.735 1.00 84.94 82 LEU A CA 1
ATOM 652 C C . LEU A 1 82 ? 12.268 12.124 -29.308 1.00 84.94 82 LEU A C 1
ATOM 654 O O . LEU A 1 82 ? 11.198 12.663 -29.017 1.00 84.94 82 LEU A O 1
ATOM 658 N N . ILE A 1 83 ? 13.275 12.005 -28.438 1.00 83.38 83 ILE A N 1
ATOM 659 C CA . ILE A 1 83 ? 13.250 12.583 -27.087 1.00 83.38 83 ILE A CA 1
ATOM 660 C C . ILE A 1 83 ? 13.165 14.108 -27.195 1.00 83.38 83 ILE A C 1
ATOM 662 O O . ILE A 1 83 ? 12.216 14.698 -26.685 1.00 83.38 83 ILE A O 1
ATOM 666 N N . LYS A 1 84 ? 14.076 14.751 -27.936 1.00 83.25 84 LYS A N 1
ATOM 667 C CA . LYS A 1 84 ? 14.078 16.211 -28.139 1.00 83.25 84 LYS A CA 1
ATOM 668 C C . LYS A 1 84 ? 12.739 16.720 -28.672 1.00 83.25 84 LYS A C 1
ATOM 670 O O . LYS A 1 84 ? 12.183 17.665 -28.124 1.00 83.25 84 LYS A O 1
ATOM 675 N N . LYS A 1 85 ? 12.176 16.054 -29.683 1.00 84.81 85 LYS A N 1
ATOM 676 C CA . LYS A 1 85 ? 10.881 16.417 -30.279 1.00 84.81 85 LYS A CA 1
ATOM 677 C C . LYS A 1 85 ? 9.700 16.228 -29.323 1.00 84.81 85 LYS A C 1
ATOM 679 O O . LYS A 1 85 ? 8.750 17.000 -29.359 1.00 84.81 85 LYS A O 1
ATOM 684 N N . SER A 1 86 ? 9.740 15.195 -28.483 1.00 83.12 86 SER A N 1
ATOM 685 C CA . SER A 1 86 ? 8.678 14.924 -27.503 1.00 83.12 86 SER A CA 1
ATOM 686 C C . SER A 1 86 ? 8.697 15.937 -26.356 1.00 83.12 86 SER A C 1
ATOM 688 O O . SER A 1 86 ? 7.645 16.305 -25.837 1.00 83.12 86 SER A O 1
ATOM 690 N N . TRP A 1 87 ? 9.885 16.423 -25.991 1.00 83.06 87 TRP A N 1
ATOM 691 C CA . TRP A 1 87 ? 10.067 17.407 -24.928 1.00 83.06 87 TRP A CA 1
ATOM 692 C C . TRP A 1 87 ? 9.990 18.856 -25.421 1.00 83.06 87 TRP A C 1
ATOM 694 O O . TRP A 1 87 ? 9.637 19.716 -24.626 1.00 83.06 87 TRP A O 1
ATOM 704 N N . SER A 1 88 ? 10.185 19.152 -26.712 1.00 80.06 88 SER A N 1
ATOM 705 C CA . SER A 1 88 ? 10.161 20.528 -27.253 1.00 80.06 88 SER A CA 1
ATOM 706 C C . SER A 1 88 ? 8.845 21.286 -27.034 1.00 80.06 88 SER A C 1
ATOM 708 O O . SER A 1 88 ? 8.804 22.500 -27.179 1.00 80.06 88 SER A O 1
ATOM 710 N N . LYS A 1 89 ? 7.751 20.580 -26.724 1.00 80.19 89 LYS A N 1
ATOM 711 C CA . LYS A 1 89 ? 6.429 21.169 -26.456 1.00 80.19 89 LYS A CA 1
ATOM 712 C C . LYS A 1 89 ? 6.279 21.698 -25.025 1.00 80.19 89 LYS A C 1
ATOM 714 O O . LYS A 1 89 ? 5.465 22.585 -24.790 1.00 80.19 89 LYS A O 1
ATOM 719 N N . VAL A 1 90 ? 7.003 21.099 -24.083 1.00 81.31 90 VAL A N 1
ATOM 720 C CA . VAL A 1 90 ? 6.948 21.381 -22.636 1.00 81.31 90 VAL A CA 1
ATOM 721 C C . VAL A 1 90 ? 8.262 21.947 -22.107 1.00 81.31 90 VAL A C 1
ATOM 723 O O . VAL A 1 90 ? 8.297 22.492 -21.008 1.00 81.31 90 VAL A O 1
ATOM 726 N N . TRP A 1 91 ? 9.335 21.834 -22.889 1.00 69.69 91 TRP A N 1
ATOM 727 C CA . TRP A 1 91 ? 10.595 22.502 -22.635 1.00 69.69 91 TRP A CA 1
ATOM 728 C C . TRP A 1 91 ? 10.456 23.976 -23.018 1.00 69.69 91 TRP A C 1
ATOM 730 O O . TRP A 1 91 ? 10.001 24.249 -24.131 1.00 69.69 91 TRP A O 1
ATOM 740 N N . PRO A 1 92 ? 10.827 24.924 -22.144 1.00 65.88 92 PRO A N 1
ATOM 741 C CA . PRO A 1 92 ? 10.810 26.338 -22.488 1.00 65.88 92 PRO A CA 1
ATOM 742 C C . PRO A 1 92 ? 11.743 26.573 -23.681 1.00 65.88 92 PRO A C 1
ATOM 744 O O . PRO A 1 92 ? 12.962 26.526 -23.545 1.00 65.88 92 PRO A O 1
ATOM 747 N N . SER A 1 93 ? 11.173 26.769 -24.869 1.00 62.06 93 SER A N 1
ATOM 748 C CA . SER A 1 93 ? 11.914 27.142 -26.077 1.00 62.06 93 SER A CA 1
ATOM 749 C C . SER A 1 93 ? 12.207 28.644 -26.142 1.00 62.06 93 SER A C 1
ATOM 751 O O . SER A 1 93 ? 12.830 29.098 -27.091 1.00 62.06 93 SER A O 1
ATOM 753 N N . GLU A 1 94 ? 11.770 29.419 -25.147 1.00 57.44 94 GLU A N 1
ATOM 754 C CA . GLU A 1 94 ? 11.881 30.879 -25.119 1.00 57.44 94 GLU A CA 1
ATOM 755 C C . GLU A 1 94 ? 12.694 31.340 -23.902 1.00 57.44 94 GLU A C 1
ATOM 757 O O . GLU A 1 94 ? 12.143 31.632 -22.844 1.00 57.44 94 GLU A O 1
ATOM 762 N N . ASN A 1 95 ? 14.024 31.297 -24.045 1.00 49.34 95 ASN A N 1
ATOM 763 C CA . ASN A 1 95 ? 14.979 32.345 -23.637 1.00 49.34 95 ASN A CA 1
ATOM 764 C C . ASN A 1 95 ? 16.431 31.872 -23.835 1.00 49.34 95 ASN A C 1
ATOM 766 O O . ASN A 1 95 ? 17.234 31.821 -22.907 1.00 49.34 95 ASN A O 1
ATOM 770 N N . ILE A 1 96 ? 16.787 31.554 -25.076 1.00 52.56 96 ILE A N 1
ATOM 771 C CA . ILE A 1 96 ? 18.128 31.896 -25.557 1.00 52.56 96 ILE A CA 1
ATOM 772 C C . ILE A 1 96 ? 17.865 32.892 -26.678 1.00 52.56 96 ILE A C 1
ATOM 774 O O . ILE A 1 96 ? 17.807 32.544 -27.850 1.00 52.56 96 ILE A O 1
ATOM 778 N N . THR A 1 97 ? 17.498 34.109 -26.284 1.00 43.59 97 THR A N 1
ATOM 779 C CA . THR A 1 97 ? 17.420 35.232 -27.209 1.00 43.59 97 THR A CA 1
ATOM 780 C C . THR A 1 97 ? 18.844 35.624 -27.557 1.00 43.59 97 THR A C 1
ATOM 782 O O . THR A 1 97 ? 19.565 36.106 -26.688 1.00 43.59 97 THR A O 1
ATOM 785 N N . ASP A 1 98 ? 19.222 35.325 -28.794 1.00 46.31 98 ASP A N 1
ATOM 786 C CA . ASP A 1 98 ? 20.008 36.131 -29.736 1.00 46.31 98 ASP A CA 1
ATOM 787 C C . ASP A 1 98 ? 20.527 37.498 -29.232 1.00 46.31 98 ASP A C 1
ATOM 789 O O . ASP A 1 98 ? 20.153 38.547 -29.754 1.00 46.31 98 ASP A O 1
ATOM 793 N N . ASP A 1 99 ? 21.418 37.489 -28.242 1.00 46.78 99 ASP A N 1
ATOM 794 C CA . ASP A 1 99 ? 22.349 38.587 -27.958 1.00 46.78 99 ASP A CA 1
ATOM 795 C C . ASP A 1 99 ? 23.653 38.027 -27.373 1.00 46.78 99 ASP A C 1
ATOM 797 O O . ASP A 1 99 ? 24.023 38.273 -26.228 1.00 46.78 99 ASP A O 1
ATOM 801 N N . LEU A 1 100 ? 24.326 37.186 -28.160 1.00 48.53 100 LEU A N 1
ATOM 802 C CA . LEU A 1 100 ? 25.754 36.925 -27.996 1.00 48.53 100 LEU A CA 1
ATOM 803 C C . LEU A 1 100 ? 26.455 37.554 -29.197 1.00 48.53 100 LEU A C 1
ATOM 805 O O . LEU A 1 100 ? 26.770 36.892 -30.185 1.00 48.53 100 LEU A O 1
ATOM 809 N N . SER A 1 101 ? 26.617 38.875 -29.131 1.00 49.44 101 SER A N 1
ATOM 810 C CA . SER A 1 101 ? 27.649 39.566 -29.893 1.00 49.44 101 SER A CA 1
ATOM 811 C C . SER A 1 101 ? 29.008 38.965 -29.532 1.00 49.44 101 SER A C 1
ATOM 813 O O . SER A 1 101 ? 29.350 38.962 -28.352 1.00 49.44 101 SER A O 1
ATOM 815 N N . ASP A 1 102 ? 29.718 38.476 -30.550 1.00 54.22 102 ASP A N 1
ATOM 816 C CA . ASP A 1 102 ? 31.171 38.299 -30.647 1.00 54.22 102 ASP A CA 1
ATOM 817 C C . ASP A 1 102 ? 31.932 38.219 -29.313 1.00 54.22 102 ASP A C 1
ATOM 819 O O . ASP A 1 102 ? 32.264 39.256 -28.753 1.00 54.22 102 ASP A O 1
ATOM 823 N N . GLU A 1 103 ? 32.265 37.009 -28.856 1.00 41.78 103 GLU A N 1
ATOM 824 C CA . GLU A 1 103 ? 33.657 36.555 -28.705 1.00 41.78 103 GLU A CA 1
ATOM 825 C C . GLU A 1 103 ? 33.676 35.017 -28.739 1.00 41.78 103 GLU A C 1
ATOM 827 O O . GLU A 1 103 ? 32.879 34.348 -28.080 1.00 41.78 103 GLU A O 1
ATOM 832 N N . ASP A 1 104 ? 34.571 34.472 -29.565 1.00 55.69 104 ASP A N 1
ATOM 833 C CA . ASP A 1 104 ? 35.016 33.085 -29.497 1.00 55.69 104 ASP A CA 1
ATOM 834 C C . ASP A 1 104 ? 35.467 32.774 -28.064 1.00 55.69 104 ASP A C 1
ATOM 836 O O . ASP A 1 104 ? 36.504 33.257 -27.625 1.00 55.69 104 ASP A O 1
ATOM 840 N N . ASP A 1 105 ? 34.684 31.975 -27.351 1.00 42.59 105 ASP A N 1
ATOM 841 C CA . ASP A 1 105 ? 35.155 30.818 -26.598 1.00 42.59 105 ASP A CA 1
ATOM 842 C C . ASP A 1 105 ? 33.918 30.005 -26.205 1.00 42.59 105 ASP A C 1
ATOM 844 O O . ASP A 1 105 ? 32.929 30.525 -25.696 1.00 42.59 105 ASP A O 1
ATOM 848 N N . GLU A 1 106 ? 33.958 28.715 -26.516 1.00 49.16 106 GLU A N 1
ATOM 849 C CA . GLU A 1 106 ? 32.928 27.720 -26.247 1.00 49.16 106 GLU A CA 1
ATOM 850 C C . GLU A 1 106 ? 32.303 27.864 -24.844 1.00 49.16 106 GLU A C 1
ATOM 852 O O . GLU A 1 106 ? 32.772 27.269 -23.874 1.00 49.16 106 GLU A O 1
ATOM 857 N N . ASP A 1 107 ? 31.139 28.511 -24.747 1.00 46.00 107 ASP A N 1
ATOM 858 C CA . ASP A 1 107 ? 30.171 28.231 -23.680 1.00 46.00 107 ASP A CA 1
ATOM 859 C C . ASP A 1 107 ? 29.441 26.905 -23.971 1.00 46.00 107 ASP A C 1
ATOM 861 O O . ASP A 1 107 ? 28.222 26.751 -23.857 1.00 46.00 107 ASP A O 1
ATOM 865 N N . ASP A 1 108 ? 30.236 25.876 -24.263 1.00 53.44 108 ASP A N 1
ATOM 866 C CA . ASP A 1 108 ? 29.990 24.579 -23.681 1.00 53.44 108 ASP A CA 1
ATOM 867 C C . ASP A 1 108 ? 30.089 24.781 -22.163 1.00 53.44 108 ASP A C 1
ATOM 869 O O . ASP A 1 108 ? 31.172 24.739 -21.584 1.00 53.44 108 ASP A O 1
ATOM 873 N N . ILE A 1 109 ? 28.968 24.972 -21.465 1.00 59.38 109 ILE A N 1
ATOM 874 C CA . ILE A 1 109 ? 28.902 24.513 -20.073 1.00 59.38 109 ILE A CA 1
ATOM 875 C C . ILE A 1 109 ? 28.578 23.029 -20.185 1.00 59.38 109 ILE A C 1
ATOM 877 O O . ILE A 1 109 ? 27.407 22.630 -20.154 1.00 59.38 109 ILE A O 1
ATOM 881 N N . PRO A 1 110 ? 29.596 22.182 -20.401 1.00 52.44 110 PRO A N 1
ATOM 882 C CA . PRO A 1 110 ? 29.377 20.868 -20.933 1.00 52.44 110 PRO A CA 1
ATOM 883 C C . PRO A 1 110 ? 29.018 19.999 -19.736 1.00 52.44 110 PRO A C 1
ATOM 885 O O . PRO A 1 110 ? 29.468 20.213 -18.604 1.00 52.44 110 PRO A O 1
ATOM 888 N N . LEU A 1 111 ? 28.272 18.936 -19.975 1.00 51.47 111 LEU A N 1
ATOM 889 C CA . LEU A 1 111 ? 28.090 17.833 -19.034 1.00 51.47 111 LEU A CA 1
ATOM 890 C C . LEU A 1 111 ? 29.393 17.479 -18.270 1.00 51.47 111 LEU A C 1
ATOM 892 O O . LEU A 1 111 ? 29.349 17.135 -17.094 1.00 51.47 111 LEU A O 1
ATOM 896 N N . ALA A 1 112 ? 30.555 17.684 -18.901 1.00 54.81 112 ALA A N 1
ATOM 897 C CA . ALA A 1 112 ? 31.890 17.606 -18.322 1.00 54.81 112 ALA A CA 1
ATOM 898 C C . ALA A 1 112 ? 32.103 18.390 -17.010 1.00 54.81 112 ALA A C 1
ATOM 900 O O . ALA A 1 112 ? 32.756 17.858 -16.120 1.00 54.81 112 ALA A O 1
ATOM 901 N N . ARG A 1 113 ? 31.560 19.603 -16.815 1.00 54.88 113 ARG A N 1
ATOM 902 C CA . ARG A 1 113 ? 31.723 20.351 -15.545 1.00 54.88 113 ARG A CA 1
ATOM 903 C C . ARG A 1 113 ? 30.926 19.713 -14.403 1.00 54.88 113 ARG A C 1
ATOM 905 O O . ARG A 1 113 ? 31.389 19.708 -13.263 1.00 54.88 113 ARG A O 1
ATOM 912 N N . LEU A 1 114 ? 29.754 19.152 -14.701 1.00 60.78 114 LEU A N 1
ATOM 913 C CA . LEU A 1 114 ? 28.948 18.402 -13.732 1.00 60.78 114 LEU A CA 1
ATOM 914 C C . LEU A 1 114 ? 29.554 17.023 -13.453 1.00 60.78 114 LEU A C 1
ATOM 916 O O . LEU A 1 114 ? 29.666 16.647 -12.293 1.00 60.78 114 LEU A O 1
ATOM 920 N N . VAL A 1 115 ? 30.023 16.318 -14.484 1.00 66.62 115 VAL A N 1
ATOM 921 C CA . VAL A 1 115 ? 30.742 15.038 -14.365 1.00 66.62 115 VAL A CA 1
ATOM 922 C C . VAL A 1 115 ? 32.035 15.211 -13.567 1.00 66.62 115 VAL A C 1
ATOM 924 O O . VAL A 1 115 ? 32.325 14.402 -12.694 1.00 66.62 115 VAL A O 1
ATOM 927 N N . LYS A 1 116 ? 32.773 16.303 -13.787 1.00 68.25 116 LYS A N 1
ATOM 928 C CA . LYS A 1 116 ? 33.977 16.647 -13.021 1.00 68.25 116 LYS A CA 1
ATOM 929 C C . LYS A 1 116 ? 33.654 16.946 -11.555 1.00 68.25 116 LYS A C 1
ATOM 931 O O . LYS A 1 116 ? 34.338 16.431 -10.682 1.00 68.25 116 LYS A O 1
ATOM 936 N N . LYS A 1 117 ? 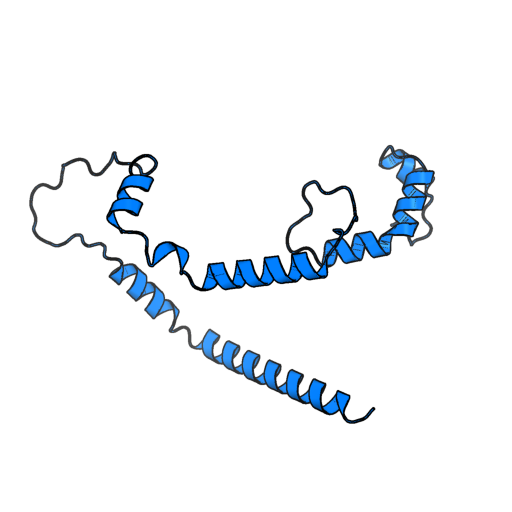32.566 17.678 -11.275 1.00 69.25 117 LYS A N 1
ATOM 937 C CA . LYS A 1 117 ? 32.066 17.873 -9.901 1.00 69.25 117 LYS A CA 1
ATOM 938 C C . LYS A 1 117 ? 31.626 16.564 -9.238 1.00 69.25 117 LYS A C 1
ATOM 940 O O . LYS A 1 117 ? 31.910 16.369 -8.066 1.00 69.25 117 LYS A O 1
ATOM 945 N N . LEU A 1 118 ? 30.959 15.665 -9.963 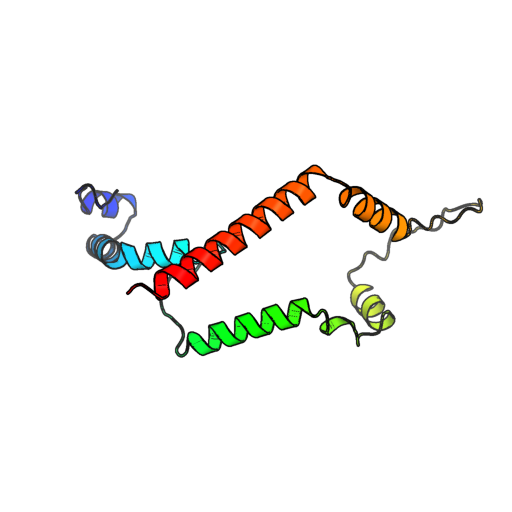1.00 69.06 118 LEU A N 1
ATOM 946 C CA . LEU A 1 118 ? 30.575 14.336 -9.467 1.00 69.06 118 LEU A CA 1
ATOM 947 C C . LEU A 1 118 ? 31.805 13.469 -9.154 1.00 69.06 118 LEU A C 1
ATOM 949 O O . LEU A 1 118 ? 31.865 12.872 -8.086 1.00 69.06 118 LEU A O 1
ATOM 953 N N . ALA A 1 119 ? 32.816 13.481 -10.025 1.00 64.44 119 ALA A N 1
ATOM 954 C CA . ALA A 1 119 ? 34.089 12.794 -9.802 1.00 64.44 119 ALA A CA 1
ATOM 955 C C . ALA A 1 119 ? 34.922 13.414 -8.658 1.00 64.44 119 ALA A C 1
ATOM 957 O O . ALA A 1 119 ? 35.735 12.737 -8.033 1.00 64.44 119 ALA A O 1
ATOM 958 N N . GLU A 1 120 ? 34.740 14.704 -8.365 1.00 66.19 120 GLU A N 1
ATOM 959 C CA . GLU A 1 120 ? 35.330 15.369 -7.195 1.00 66.19 120 GLU A CA 1
ATOM 960 C C . GLU A 1 120 ? 34.584 15.028 -5.891 1.00 66.19 120 GLU A C 1
ATOM 962 O O . GLU A 1 120 ? 35.224 14.925 -4.848 1.00 66.19 120 GLU A O 1
ATOM 967 N N . VAL A 1 121 ? 33.268 14.777 -5.940 1.00 60.00 121 VAL A N 1
ATOM 968 C CA . VAL A 1 121 ? 32.463 14.288 -4.798 1.00 60.00 121 VAL A CA 1
ATOM 969 C C . VAL A 1 121 ? 32.783 12.827 -4.453 1.00 60.00 121 VAL A C 1
ATOM 971 O O . VAL A 1 121 ? 32.684 12.438 -3.293 1.00 60.00 121 VAL A O 1
ATOM 974 N N . GLU A 1 122 ? 33.236 12.028 -5.420 1.00 56.59 122 GLU A N 1
ATOM 975 C CA . GLU A 1 122 ? 33.706 10.650 -5.194 1.00 56.59 122 GLU A CA 1
ATOM 976 C C . GLU A 1 122 ? 35.007 10.591 -4.364 1.00 56.59 122 GLU A C 1
ATOM 978 O O . GLU A 1 122 ? 35.331 9.562 -3.780 1.00 56.59 122 GLU A O 1
ATOM 983 N N . LYS A 1 123 ? 35.731 11.713 -4.227 1.00 56.12 123 LYS A N 1
ATOM 984 C CA . LYS A 1 123 ? 36.951 11.839 -3.409 1.00 56.12 123 LYS A CA 1
ATOM 985 C C . LYS A 1 123 ? 36.668 12.293 -1.974 1.00 56.12 123 LYS A C 1
ATOM 987 O O . LYS A 1 123 ? 37.417 13.108 -1.434 1.00 56.12 123 LYS A O 1
ATOM 992 N N . ILE A 1 124 ? 35.611 11.791 -1.339 1.00 53.47 124 ILE A N 1
ATOM 993 C CA . ILE A 1 124 ? 35.437 11.943 0.112 1.00 53.47 124 ILE A CA 1
ATOM 994 C C . ILE A 1 124 ? 35.953 10.649 0.767 1.00 53.47 124 ILE A C 1
ATOM 996 O O . ILE A 1 124 ? 35.187 9.695 0.907 1.00 53.47 124 ILE A O 1
ATOM 1000 N N . PRO A 1 125 ? 37.239 10.583 1.173 1.00 57.88 125 PRO A N 1
ATOM 1001 C CA . PRO A 1 125 ? 37.845 9.370 1.7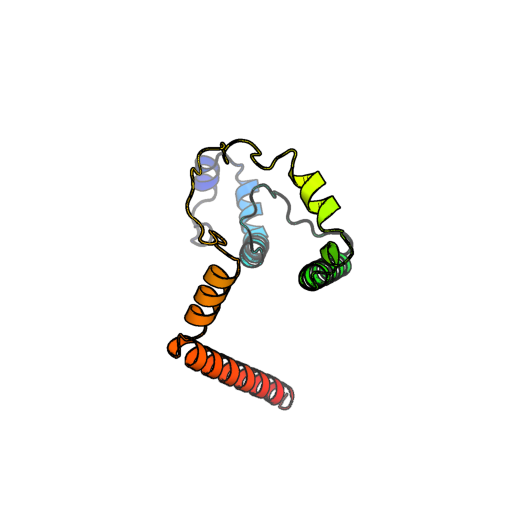41 1.00 57.88 125 PRO A CA 1
ATOM 1002 C C . PRO A 1 125 ? 37.163 8.902 3.034 1.00 57.88 125 PRO A C 1
ATOM 1004 O O . PRO A 1 125 ? 37.315 7.755 3.443 1.00 57.88 125 PRO A O 1
ATOM 1007 N N . GLU A 1 126 ? 36.396 9.785 3.672 1.00 56.03 126 GLU A N 1
ATOM 1008 C CA . GLU A 1 126 ? 35.624 9.487 4.875 1.00 56.03 126 GLU A CA 1
ATOM 1009 C C . GLU A 1 126 ? 34.480 8.497 4.585 1.00 56.03 126 GLU A C 1
ATOM 1011 O O . GLU A 1 126 ? 34.260 7.573 5.362 1.00 56.03 126 GLU A O 1
ATOM 1016 N N . ILE A 1 127 ? 33.833 8.594 3.414 1.00 58.66 127 ILE A N 1
ATOM 1017 C CA . ILE A 1 127 ? 32.686 7.739 3.062 1.00 58.66 127 ILE A CA 1
ATOM 1018 C C . ILE A 1 127 ? 33.153 6.361 2.582 1.00 58.66 127 ILE A C 1
ATOM 1020 O O . ILE A 1 127 ? 32.498 5.361 2.855 1.00 58.66 127 ILE A O 1
ATOM 1024 N N . GLU A 1 128 ? 34.288 6.275 1.885 1.00 60.72 128 GLU A N 1
ATOM 1025 C CA . GLU A 1 128 ? 34.814 4.995 1.391 1.00 60.72 128 GLU A CA 1
ATOM 1026 C C . GLU A 1 128 ? 35.232 4.074 2.546 1.00 60.72 128 GLU A C 1
ATOM 1028 O O . GLU A 1 128 ? 34.928 2.879 2.539 1.00 60.72 128 GLU A O 1
ATOM 1033 N N . ASN A 1 129 ? 35.826 4.649 3.594 1.00 68.31 129 ASN A N 1
ATOM 1034 C CA . ASN A 1 129 ? 36.183 3.913 4.801 1.00 68.31 129 ASN A CA 1
ATOM 1035 C C . ASN A 1 129 ? 34.927 3.435 5.554 1.00 68.31 129 ASN A C 1
ATOM 1037 O O . ASN A 1 129 ? 34.846 2.269 5.947 1.00 68.31 129 ASN A O 1
ATOM 1041 N N . ASP A 1 130 ? 33.910 4.293 5.673 1.00 71.81 130 ASP A N 1
ATOM 1042 C CA . ASP A 1 130 ? 32.623 3.937 6.280 1.00 71.81 130 ASP A CA 1
ATOM 1043 C C . ASP A 1 130 ? 31.890 2.847 5.483 1.00 71.81 130 ASP A C 1
ATOM 1045 O O . ASP A 1 130 ? 31.387 1.882 6.062 1.00 71.81 130 ASP A O 1
ATOM 1049 N N . LEU A 1 131 ? 31.887 2.928 4.150 1.00 70.69 131 LEU A N 1
ATOM 1050 C CA . LEU A 1 131 ? 31.310 1.906 3.272 1.00 70.69 131 LEU A CA 1
ATOM 1051 C C . LEU A 1 131 ? 32.045 0.570 3.407 1.00 70.69 131 LEU A C 1
ATOM 1053 O O . LEU A 1 131 ? 31.409 -0.485 3.448 1.00 70.69 131 LEU A O 1
ATOM 1057 N N . GLN A 1 132 ? 33.369 0.590 3.539 1.00 75.81 132 GLN A N 1
ATOM 1058 C CA . GLN A 1 132 ? 34.165 -0.620 3.727 1.00 75.81 132 GLN A CA 1
ATOM 1059 C C . GLN A 1 132 ? 33.914 -1.264 5.099 1.00 75.81 132 GLN A C 1
ATOM 1061 O O . GLN A 1 132 ? 33.787 -2.492 5.198 1.00 75.81 132 GLN A O 1
ATOM 1066 N N . VAL A 1 133 ? 33.742 -0.449 6.143 1.00 81.75 133 VAL A N 1
ATOM 1067 C CA . VAL A 1 133 ? 33.309 -0.906 7.471 1.00 81.75 133 VAL A CA 1
ATOM 1068 C C . VAL A 1 133 ? 31.910 -1.524 7.394 1.00 81.75 133 VAL A C 1
ATOM 1070 O O . VAL A 1 133 ? 31.737 -2.660 7.844 1.00 81.75 133 VAL A O 1
ATOM 1073 N N . ILE A 1 134 ? 30.939 -0.858 6.763 1.00 76.19 134 ILE A N 1
ATOM 1074 C CA . ILE A 1 134 ? 29.558 -1.352 6.602 1.00 76.19 134 ILE A CA 1
ATOM 1075 C C . ILE A 1 134 ? 29.525 -2.686 5.842 1.00 76.19 134 ILE A C 1
ATOM 1077 O O . ILE A 1 134 ? 28.864 -3.635 6.280 1.00 76.19 134 ILE A O 1
ATOM 1081 N N . CYS A 1 135 ? 30.278 -2.805 4.747 1.00 76.06 135 CYS A N 1
ATOM 1082 C CA . CYS A 1 135 ? 30.397 -4.043 3.976 1.00 76.06 135 CYS A CA 1
ATOM 1083 C C . CYS A 1 135 ? 30.994 -5.185 4.813 1.00 76.06 135 CYS A C 1
ATOM 1085 O O . CYS A 1 135 ? 30.491 -6.310 4.786 1.00 76.06 135 CYS A O 1
ATOM 1087 N N . SER A 1 136 ? 32.029 -4.904 5.612 1.00 79.62 136 SER A N 1
ATOM 1088 C CA . SER A 1 136 ? 32.650 -5.913 6.480 1.00 79.62 136 SER A CA 1
ATOM 1089 C C . SER A 1 136 ? 31.731 -6.376 7.620 1.00 79.62 136 SER A C 1
ATOM 1091 O O . SER A 1 136 ? 31.733 -7.556 7.976 1.00 79.62 136 SER A O 1
ATOM 1093 N N . LEU A 1 137 ? 30.919 -5.472 8.176 1.00 81.31 137 LEU A N 1
ATOM 1094 C CA . LEU A 1 137 ? 29.944 -5.786 9.221 1.00 81.31 137 LEU A CA 1
ATOM 1095 C C . LEU A 1 137 ? 28.775 -6.604 8.671 1.00 81.31 137 LEU A C 1
ATOM 1097 O O . LEU A 1 137 ? 28.368 -7.567 9.316 1.00 81.31 137 LEU A O 1
ATOM 1101 N N . SER A 1 138 ? 28.297 -6.269 7.471 1.00 82.12 138 SER A N 1
ATOM 1102 C CA . SER A 1 138 ? 27.233 -7.017 6.788 1.00 82.12 138 SER A CA 1
ATOM 1103 C C . SER A 1 138 ? 27.666 -8.460 6.530 1.00 82.12 138 SER A C 1
ATOM 1105 O O . SER A 1 138 ? 26.977 -9.393 6.926 1.00 82.12 138 SER A O 1
ATOM 1107 N N . ARG A 1 139 ? 28.888 -8.658 6.019 1.00 82.81 139 ARG A N 1
ATOM 1108 C CA . ARG A 1 139 ? 29.438 -10.000 5.791 1.00 82.81 139 ARG A CA 1
ATOM 1109 C C . ARG A 1 139 ? 29.584 -10.815 7.083 1.00 82.81 139 ARG A C 1
ATOM 1111 O O . ARG A 1 139 ? 29.263 -11.997 7.104 1.00 82.81 139 ARG A O 1
ATOM 1118 N N . LYS A 1 140 ? 30.035 -10.190 8.178 1.00 83.88 140 LYS A N 1
ATOM 1119 C CA . LYS A 1 140 ? 30.116 -10.851 9.496 1.00 83.88 140 LYS A CA 1
ATOM 1120 C C . LYS A 1 140 ? 28.741 -11.206 10.063 1.00 83.88 140 LYS A C 1
ATOM 1122 O O . LYS A 1 140 ? 28.635 -12.161 10.830 1.00 83.88 140 LYS A O 1
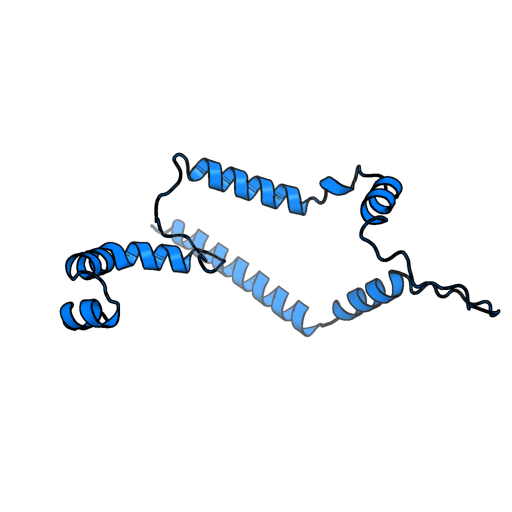ATOM 1127 N N . LEU A 1 141 ? 27.709 -10.426 9.742 1.00 82.00 141 LEU A N 1
ATOM 1128 C CA . LEU A 1 141 ? 26.336 -10.713 10.145 1.00 82.00 141 LEU A CA 1
ATOM 1129 C C . LEU A 1 141 ? 25.777 -11.906 9.362 1.00 82.00 141 LEU A C 1
ATOM 1131 O O . LEU A 1 141 ? 25.197 -12.795 9.978 1.00 82.00 141 LEU A O 1
ATOM 1135 N N . ASP A 1 142 ? 26.033 -11.967 8.055 1.00 82.75 142 ASP A N 1
ATOM 1136 C CA . ASP A 1 142 ? 25.638 -13.093 7.202 1.00 82.75 142 ASP A CA 1
ATOM 1137 C C . ASP A 1 142 ? 26.341 -14.395 7.618 1.00 82.75 142 ASP A C 1
ATOM 1139 O O . ASP A 1 142 ? 25.696 -15.432 7.752 1.00 82.75 142 ASP A O 1
ATOM 1143 N N . GLU A 1 143 ? 27.645 -14.340 7.920 1.00 80.88 143 GLU A N 1
ATOM 1144 C CA . GLU A 1 143 ? 28.403 -15.485 8.452 1.00 80.88 143 GLU A CA 1
ATOM 1145 C C . GLU A 1 143 ? 27.853 -15.945 9.818 1.00 80.88 143 GLU A C 1
ATOM 1147 O O . GLU A 1 143 ? 27.753 -17.143 10.078 1.00 80.88 143 GLU A O 1
ATOM 1152 N N . LYS A 1 144 ? 27.447 -15.012 10.693 1.00 78.50 144 LYS A N 1
ATOM 1153 C CA . LYS A 1 144 ? 26.812 -15.353 11.977 1.00 78.50 144 LYS A CA 1
ATOM 1154 C C . LYS A 1 144 ? 25.429 -15.967 11.807 1.00 78.50 144 LYS A C 1
ATOM 1156 O O . LYS A 1 144 ? 25.122 -16.895 12.542 1.00 78.50 144 LYS A O 1
ATOM 1161 N N . LEU A 1 145 ? 24.609 -15.465 10.885 1.00 69.69 145 LEU A N 1
ATOM 1162 C CA . LEU A 1 145 ? 23.295 -16.042 10.594 1.00 69.69 145 LEU A CA 1
ATOM 1163 C C . LEU A 1 145 ? 23.441 -17.456 10.028 1.00 69.69 145 LEU A C 1
ATOM 1165 O O . LEU A 1 145 ? 22.792 -18.370 10.522 1.00 69.69 145 LEU A O 1
ATOM 1169 N N . HIS A 1 146 ? 24.363 -17.653 9.084 1.00 70.81 146 HIS A N 1
ATOM 1170 C CA . HIS A 1 146 ? 24.611 -18.959 8.481 1.00 70.81 146 HIS A CA 1
ATOM 1171 C C . HIS A 1 146 ? 25.139 -19.992 9.487 1.00 70.81 146 HIS A C 1
ATOM 1173 O O . HIS A 1 146 ? 24.725 -21.146 9.460 1.00 70.81 146 HIS A O 1
ATOM 1179 N N . ASN A 1 147 ? 26.008 -19.585 10.416 1.00 69.69 147 ASN A N 1
ATOM 1180 C CA . ASN A 1 147 ? 26.534 -20.494 11.437 1.00 69.69 147 ASN A CA 1
ATOM 1181 C C . ASN A 1 147 ? 25.515 -20.810 12.547 1.00 69.69 147 ASN A C 1
ATOM 1183 O O . ASN A 1 147 ? 25.608 -21.868 13.158 1.00 69.69 147 ASN A O 1
ATOM 1187 N N . ASN A 1 148 ? 24.539 -19.931 12.798 1.00 59.25 148 ASN A N 1
ATOM 1188 C CA . ASN A 1 148 ? 23.484 -20.168 13.792 1.00 59.25 148 ASN A CA 1
ATOM 1189 C C . ASN A 1 148 ? 22.376 -21.102 13.269 1.00 59.25 148 ASN A C 1
ATOM 1191 O O . ASN A 1 148 ? 21.661 -21.694 14.063 1.00 59.25 148 ASN A O 1
ATOM 1195 N N . GLU A 1 149 ? 22.241 -21.254 11.948 1.00 56.25 149 GLU A N 1
ATOM 1196 C CA . GLU A 1 149 ? 21.330 -22.226 11.320 1.00 56.25 149 GLU A CA 1
ATOM 1197 C C . GLU A 1 149 ? 21.902 -23.659 11.288 1.00 56.25 149 GLU A C 1
ATOM 1199 O O . GLU A 1 149 ? 21.201 -24.586 10.893 1.00 56.25 149 GLU A O 1
ATOM 1204 N N . ILE A 1 150 ? 23.168 -23.856 11.687 1.00 53.00 150 ILE A N 1
ATOM 1205 C CA . ILE A 1 150 ? 23.850 -25.165 11.673 1.00 53.00 150 ILE A CA 1
ATOM 1206 C C . ILE A 1 150 ? 23.941 -25.789 13.088 1.00 53.00 150 ILE A C 1
ATOM 1208 O O . ILE A 1 150 ? 24.269 -26.968 13.210 1.00 53.00 150 ILE A O 1
ATOM 1212 N N . GLU A 1 151 ? 23.608 -25.048 14.156 1.00 50.72 151 GLU A N 1
ATOM 1213 C CA . GLU A 1 151 ? 23.628 -25.535 15.554 1.00 50.72 151 GLU A CA 1
ATOM 1214 C C . GLU A 1 151 ? 22.236 -25.786 16.188 1.00 50.72 151 GLU A C 1
ATOM 1216 O O . GLU A 1 151 ? 22.154 -25.991 17.400 1.00 50.72 151 GLU A O 1
ATOM 1221 N N . GLU A 1 152 ? 21.152 -25.848 15.402 1.00 42.47 152 GLU A N 1
ATOM 1222 C CA . GLU A 1 152 ? 19.818 -26.317 15.853 1.00 42.47 152 GLU A CA 1
ATOM 1223 C C . GLU A 1 152 ? 19.422 -27.645 15.184 1.00 42.47 152 GLU A C 1
ATOM 1225 O O . GLU A 1 152 ? 18.853 -28.515 15.888 1.00 42.47 152 GLU A O 1
#

Secondary structure (DSSP, 8-state):
--TT---HHHHHHHHT--HHHHHHHHHTHHHHHHHHHH-SS--SS----PPPS-HHHHHHHHHHHHHHHHTTHHHHTS-HHHHHHHHTTTS------S---S--S-----HHHHHHHHHHHTT-HHHHHHHHHHHHHHHHHHHHHHHHTS--

Organism: Popillia japonica (NCBI:txid7064)

Foldseek 3Di:
DVVVVDDLVVVCVVVVHDSVVSVVCVVCVVVVVVVCVPDPDDPPDDPDPDDDPCNVVVVVVVVVVVVVVVVVPVCPPPDPVNVCVVCVVVPPPPPPPDDPDDDDDDPCPDVVVVVVVVVVVVPPVVVVVVVVVVVVVVVVVVVVVVVVVVPD

Radius of gyration: 28.16 Å; chains: 1; bounding box: 57×66×62 Å

pLDDT: mean 75.94, std 15.46, range [41.78, 96.44]

Sequence (152 aa):
MIDRGENYSKFATEFGIGKATVSDIKKNRANIMSYYSTTDKQPADRKTLKLSSNPAVEKALLTWFLQERTKDNAWKNVSTDLIKKSWSKVWPSENITDDLSDEDDEDDIPLARLVKKLAEVEKIPEIENDLQVICSLSRKLDEKLHNNEIEE